Protein AF-A0A258SRC3-F1 (afdb_monomer_lite)

Sequence (65 aa):
MLHTFGVPGKQLAVINSRPQGYFITHVEGKKPARLNGKSIGHEPRPLAPNDMFEVGNEKLLFLLK

Foldseek 3Di:
DKDWDDDPPAWIWIWDQDPVAIWIATDDHPQAKDKQNHGDDRDIDGDDAQIWIGIPPDIDGDHDD

Radius of gyration: 10.78 Å; chains: 1; bounding box: 22×20×30 Å

Secondary structure (DSSP, 8-state):
-EEEEEETTTEEEEEEEETTEEEEEEEEESSPPEETTEEP-SS-EEE-TT-EEEETTEEEE----

pLDDT: mean 91.73, std 4.07, range [75.88, 96.94]

Structure (mmCIF, N/CA/C/O backbone):
data_AF-A0A258SRC3-F1
#
_entry.id   AF-A0A258SRC3-F1
#
loop_
_atom_site.group_PDB
_atom_site.id
_atom_site.type_symbol
_atom_site.label_atom_id
_atom_site.label_alt_id
_atom_site.label_comp_id
_atom_site.label_asym_id
_atom_site.label_entity_id
_atom_site.label_seq_id
_atom_site.pdbx_PDB_ins_code
_atom_site.Cartn_x
_atom_site.Cartn_y
_atom_site.Cartn_z
_atom_site.occupancy
_atom_site.B_iso_or_equiv
_atom_site.auth_seq_id
_atom_site.auth_comp_id
_atom_site.auth_asym_id
_atom_site.auth_atom_id
_atom_site.pdbx_PDB_model_num
ATOM 1 N N . MET A 1 1 ? -2.104 6.901 -11.405 1.00 83.25 1 MET A N 1
ATOM 2 C CA . MET A 1 1 ? -3.452 6.545 -10.895 1.00 83.25 1 MET A CA 1
ATOM 3 C C . MET A 1 1 ? -3.386 6.384 -9.384 1.00 83.25 1 MET A C 1
ATOM 5 O O . MET A 1 1 ? -2.389 5.855 -8.898 1.00 83.25 1 MET A O 1
ATOM 9 N N . LEU A 1 2 ? -4.406 6.859 -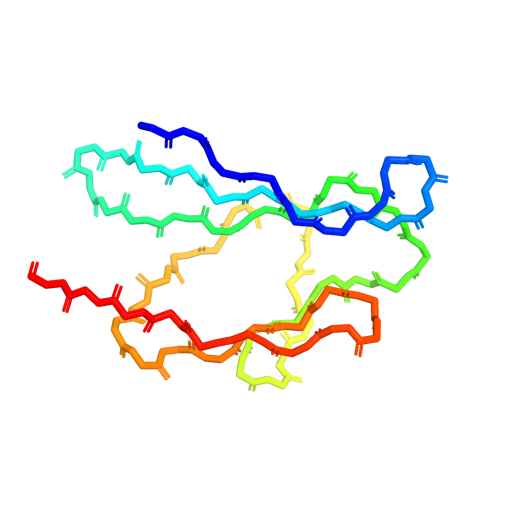8.671 1.00 89.56 2 LEU A N 1
ATOM 10 C CA . LEU A 1 2 ? -4.534 6.768 -7.215 1.00 89.56 2 LEU A CA 1
ATOM 11 C C . LEU A 1 2 ? -5.679 5.805 -6.887 1.00 89.56 2 LEU A C 1
ATOM 13 O O . LEU A 1 2 ? -6.768 5.950 -7.437 1.00 89.56 2 LEU A O 1
ATOM 17 N N . HIS A 1 3 ? -5.428 4.856 -5.992 1.00 92.00 3 HIS A N 1
ATOM 18 C CA . HIS A 1 3 ? -6.453 3.991 -5.413 1.00 92.00 3 HIS A CA 1
ATOM 19 C C . HIS A 1 3 ? -6.444 4.150 -3.899 1.00 92.00 3 HIS A C 1
ATOM 21 O O . HIS A 1 3 ? -5.375 4.192 -3.293 1.00 92.00 3 HIS A O 1
ATOM 27 N N . THR A 1 4 ? -7.621 4.199 -3.294 1.00 91.12 4 THR A N 1
ATOM 28 C CA . THR A 1 4 ? -7.787 4.390 -1.853 1.00 91.12 4 THR A CA 1
ATOM 29 C C . THR A 1 4 ? -8.487 3.172 -1.266 1.00 91.12 4 THR A C 1
ATOM 31 O O . THR A 1 4 ? -9.457 2.689 -1.845 1.00 91.12 4 THR A O 1
ATOM 34 N N . PHE A 1 5 ? -7.997 2.683 -0.129 1.00 90.25 5 PHE A N 1
ATOM 35 C CA . PHE A 1 5 ? -8.492 1.482 0.543 1.00 90.25 5 PHE A CA 1
ATOM 36 C C . PHE A 1 5 ? -8.787 1.770 2.012 1.00 90.25 5 PHE A C 1
ATOM 38 O O . PHE A 1 5 ? -8.037 2.497 2.672 1.00 90.25 5 PHE A O 1
ATOM 45 N N . GLY A 1 6 ? -9.851 1.153 2.521 1.00 87.12 6 GLY A N 1
ATOM 46 C CA . GLY A 1 6 ? -10.346 1.353 3.876 1.00 87.12 6 GLY A CA 1
ATOM 47 C C . GLY A 1 6 ? -11.409 2.451 3.992 1.00 87.12 6 GLY A C 1
ATOM 48 O O . GLY A 1 6 ? -12.075 2.821 3.026 1.00 87.12 6 GLY A O 1
ATOM 49 N N . VAL A 1 7 ? -11.585 2.949 5.215 1.00 87.31 7 VAL A N 1
ATOM 50 C CA . VAL A 1 7 ? -12.631 3.901 5.604 1.00 87.31 7 VAL A CA 1
ATOM 51 C C . VAL A 1 7 ? -11.984 5.216 6.052 1.00 87.31 7 VAL A C 1
ATOM 53 O O . VAL A 1 7 ? -11.286 5.216 7.077 1.00 87.31 7 VAL A O 1
ATOM 56 N N . PRO A 1 8 ? -12.248 6.336 5.352 1.00 85.19 8 PRO A N 1
ATOM 57 C CA . PRO A 1 8 ? -11.771 7.655 5.755 1.00 85.19 8 PRO A CA 1
ATOM 58 C C . PRO A 1 8 ? -12.134 8.005 7.206 1.00 85.19 8 PRO A C 1
ATOM 60 O O . PRO A 1 8 ? -13.226 7.691 7.681 1.00 85.19 8 PRO A O 1
ATOM 63 N N . GLY A 1 9 ? -11.208 8.625 7.931 1.00 84.62 9 GLY A N 1
ATOM 64 C CA . GLY A 1 9 ? -11.319 8.977 9.349 1.00 84.62 9 GLY A CA 1
ATOM 65 C C . GLY A 1 9 ? -11.176 7.805 10.329 1.00 84.62 9 GLY A C 1
ATOM 66 O O . GLY A 1 9 ? -11.168 8.019 11.542 1.00 84.62 9 GLY A O 1
ATOM 67 N N . LYS A 1 10 ? -11.052 6.560 9.846 1.00 88.12 10 LYS A N 1
ATOM 68 C CA . LYS A 1 10 ? -10.896 5.365 10.696 1.00 88.12 10 LYS A CA 1
ATOM 69 C C . LYS A 1 10 ? -9.624 4.593 10.376 1.00 88.12 10 LYS A C 1
ATOM 71 O O . LYS A 1 10 ? -8.877 4.245 11.291 1.00 88.12 10 LYS A O 1
ATOM 76 N N . GLN A 1 11 ? -9.424 4.283 9.101 1.00 89.44 11 GLN A N 1
ATOM 77 C CA . GLN A 1 11 ? -8.301 3.510 8.598 1.00 89.44 11 GLN A CA 1
ATOM 78 C C . GLN A 1 11 ? -8.193 3.720 7.088 1.00 89.44 11 GLN A C 1
ATOM 80 O O . GLN A 1 11 ? -9.073 3.265 6.360 1.00 89.44 11 GLN A O 1
ATOM 85 N N . LEU A 1 12 ? -7.106 4.324 6.618 1.00 92.00 12 LEU A N 1
ATOM 86 C CA . LEU A 1 12 ? -6.930 4.635 5.203 1.00 92.00 12 LEU A CA 1
ATOM 87 C C . LEU A 1 12 ? -5.513 4.326 4.743 1.00 92.00 12 LEU A C 1
ATOM 89 O O . LEU A 1 12 ? -4.530 4.749 5.358 1.00 92.00 12 LEU A O 1
ATOM 93 N N . ALA A 1 13 ? -5.421 3.645 3.608 1.00 93.69 13 ALA A N 1
ATOM 94 C CA . ALA A 1 13 ? -4.190 3.520 2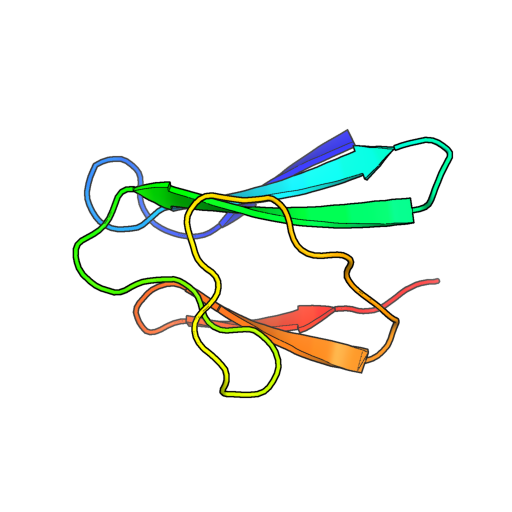.851 1.00 93.69 13 ALA A CA 1
ATOM 95 C C . ALA A 1 13 ? -4.439 3.895 1.393 1.00 93.69 13 ALA A C 1
ATOM 97 O O . ALA A 1 13 ? -5.538 3.728 0.864 1.00 93.69 13 ALA A O 1
ATOM 98 N N . VAL A 1 14 ? -3.397 4.386 0.736 1.00 94.50 14 VAL A N 1
ATOM 99 C CA . VAL A 1 14 ? -3.446 4.743 -0.680 1.00 94.50 14 VAL A CA 1
ATOM 100 C C . VAL A 1 14 ? -2.392 3.980 -1.459 1.00 94.50 14 VAL A C 1
ATOM 102 O O . VAL A 1 14 ? -1.269 3.813 -0.986 1.00 94.50 14 VAL A O 1
ATOM 105 N N . ILE A 1 15 ? -2.745 3.547 -2.667 1.00 94.75 15 ILE A N 1
ATOM 106 C CA . ILE A 1 15 ? -1.810 3.033 -3.662 1.00 94.75 15 ILE A CA 1
ATOM 107 C C . ILE A 1 15 ? -1.660 4.073 -4.762 1.00 94.75 15 ILE A C 1
ATOM 109 O O . ILE A 1 15 ? -2.616 4.424 -5.456 1.00 94.75 15 ILE A O 1
ATOM 113 N N . ASN A 1 16 ? -0.428 4.530 -4.945 1.00 94.75 16 ASN A N 1
ATOM 114 C CA . ASN A 1 16 ? -0.052 5.460 -5.994 1.00 94.75 16 ASN A CA 1
ATOM 115 C C . ASN A 1 16 ? 0.777 4.749 -7.059 1.00 94.75 16 ASN A C 1
ATOM 117 O O . ASN A 1 16 ? 1.850 4.218 -6.772 1.00 94.75 16 ASN A O 1
ATOM 121 N N . SER A 1 17 ? 0.293 4.788 -8.298 1.00 92.81 17 SER A N 1
ATOM 122 C CA . SER A 1 17 ? 1.062 4.411 -9.484 1.00 92.81 17 SER A CA 1
ATOM 123 C C . SER A 1 17 ? 1.917 5.595 -9.944 1.00 92.81 17 SER A C 1
ATOM 125 O O . SER A 1 17 ? 1.396 6.694 -10.163 1.00 92.81 17 SER A O 1
ATOM 127 N N . ARG A 1 18 ? 3.223 5.359 -10.073 1.00 91.50 18 ARG A N 1
ATOM 128 C CA . ARG A 1 18 ? 4.267 6.290 -10.526 1.00 91.50 18 ARG A CA 1
ATOM 129 C C . ARG A 1 18 ? 5.027 5.648 -11.700 1.00 91.50 18 ARG A C 1
ATOM 131 O O . ARG A 1 18 ? 4.963 4.429 -11.842 1.00 91.50 18 ARG A O 1
ATOM 138 N N . PRO A 1 19 ? 5.822 6.403 -12.484 1.00 92.31 19 PRO A N 1
ATOM 139 C CA . PRO A 1 19 ? 6.645 5.820 -13.551 1.00 92.31 19 PRO A CA 1
ATOM 140 C C . PRO A 1 19 ? 7.575 4.687 -13.082 1.00 92.31 19 PRO A C 1
ATOM 142 O O . PRO A 1 19 ? 7.899 3.795 -13.852 1.00 92.31 19 PRO A O 1
ATOM 145 N N . GLN A 1 20 ? 7.982 4.710 -11.809 1.00 89.31 20 GLN A N 1
ATOM 146 C CA . GLN A 1 20 ? 8.881 3.722 -11.204 1.00 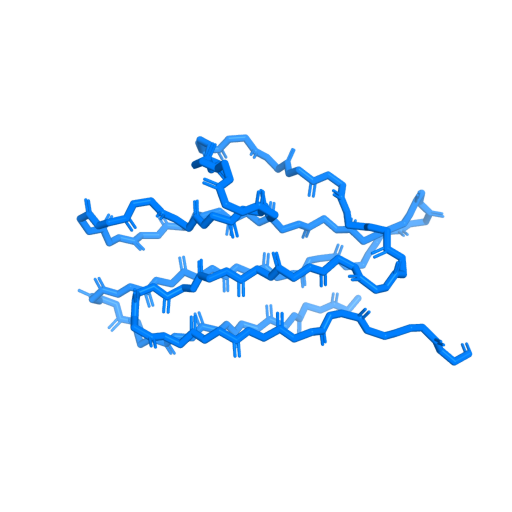89.31 20 GLN A CA 1
ATOM 147 C C . GLN A 1 20 ? 8.157 2.500 -10.605 1.00 89.31 20 GLN A C 1
ATOM 149 O O . GLN A 1 20 ? 8.820 1.590 -10.119 1.00 89.31 20 GLN A O 1
ATOM 154 N N . GLY A 1 21 ? 6.818 2.478 -10.591 1.00 93.75 21 GLY A N 1
ATOM 155 C CA . GLY A 1 21 ? 6.030 1.373 -10.038 1.00 93.75 21 GLY A CA 1
ATOM 156 C C . GLY A 1 21 ? 4.884 1.816 -9.129 1.00 93.75 21 GLY A C 1
ATOM 157 O O . GLY A 1 21 ? 4.405 2.950 -9.194 1.00 93.75 21 GLY A O 1
ATOM 158 N N . TYR A 1 22 ? 4.435 0.899 -8.273 1.00 95.62 22 TYR A N 1
ATOM 159 C CA . TYR A 1 22 ? 3.302 1.091 -7.368 1.00 95.62 22 TYR A CA 1
ATOM 160 C C . TYR A 1 22 ? 3.784 1.194 -5.931 1.00 95.62 22 TYR A C 1
ATOM 162 O O . TYR A 1 22 ? 4.672 0.456 -5.515 1.00 95.62 22 TYR A O 1
ATOM 170 N N . PHE A 1 23 ? 3.191 2.109 -5.170 1.00 95.81 23 PHE A N 1
ATOM 171 C CA . PHE A 1 23 ? 3.582 2.358 -3.789 1.00 95.81 23 PHE A CA 1
ATOM 172 C C . PHE A 1 23 ? 2.356 2.433 -2.898 1.00 95.81 23 PHE A C 1
ATOM 174 O O . PHE A 1 23 ? 1.431 3.183 -3.210 1.00 95.81 23 PHE A O 1
ATOM 181 N N . ILE A 1 24 ? 2.379 1.702 -1.787 1.00 95.38 24 ILE A N 1
ATOM 182 C CA . ILE A 1 24 ? 1.385 1.802 -0.723 1.00 95.38 24 ILE A CA 1
ATOM 183 C C . ILE A 1 24 ? 1.858 2.782 0.351 1.00 9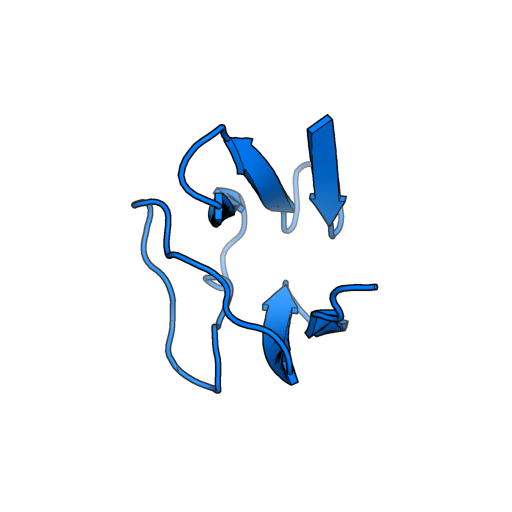5.38 24 ILE A C 1
ATOM 185 O O . ILE A 1 24 ? 3.013 2.753 0.775 1.00 95.38 24 ILE A O 1
ATOM 189 N N . THR A 1 25 ? 0.956 3.640 0.811 1.00 95.12 25 THR A N 1
ATOM 190 C CA . THR A 1 25 ? 1.194 4.577 1.911 1.00 95.12 25 THR A CA 1
ATOM 191 C C . THR A 1 25 ? 0.063 4.460 2.920 1.00 95.12 25 THR A C 1
ATOM 193 O O . THR A 1 25 ? -1.108 4.515 2.545 1.00 95.12 25 THR A O 1
ATOM 196 N N . HIS A 1 26 ? 0.412 4.313 4.200 1.00 94.38 26 HIS A N 1
ATOM 197 C CA . HIS A 1 26 ? -0.541 4.452 5.300 1.00 94.38 26 HIS A CA 1
ATOM 198 C C . HIS A 1 26 ? -0.831 5.936 5.519 1.00 94.38 26 HIS A C 1
ATOM 200 O O . HIS A 1 26 ? 0.094 6.709 5.764 1.00 94.38 26 HIS A O 1
ATOM 206 N N . VAL A 1 27 ? -2.097 6.334 5.413 1.00 92.06 27 VAL A N 1
ATOM 207 C CA . VAL A 1 27 ? -2.503 7.738 5.563 1.00 92.06 27 VAL A CA 1
ATOM 208 C C . VAL A 1 27 ? -3.016 7.990 6.972 1.00 92.06 27 VAL A C 1
ATOM 210 O O . VAL A 1 27 ? -2.552 8.910 7.639 1.00 92.06 27 VAL A O 1
ATOM 213 N N . GLU A 1 28 ? -3.941 7.161 7.453 1.00 89.50 28 GLU A N 1
ATOM 214 C CA . GLU A 1 28 ? -4.550 7.355 8.768 1.00 89.50 28 GLU A CA 1
ATOM 215 C C . GLU A 1 28 ? -5.041 6.044 9.389 1.00 89.50 28 GLU A C 1
ATOM 217 O O . GLU A 1 28 ? -5.247 5.036 8.710 1.00 89.50 28 GLU A O 1
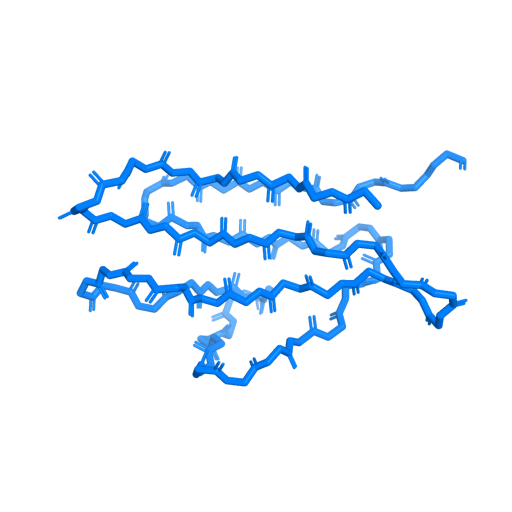ATOM 222 N N . GLY A 1 29 ? -5.273 6.084 10.699 1.00 86.31 29 GLY A N 1
ATOM 223 C CA . GLY A 1 29 ? -5.796 4.968 11.480 1.00 86.31 29 GLY A CA 1
ATOM 224 C C . GLY A 1 29 ? -4.822 4.483 12.546 1.00 86.31 29 GLY A C 1
ATOM 225 O O . GLY A 1 29 ? -3.606 4.629 12.430 1.00 86.31 29 GLY A O 1
ATOM 226 N N . LYS A 1 30 ? -5.382 3.913 13.620 1.00 84.94 30 LYS A N 1
ATOM 227 C CA . LYS A 1 30 ? -4.615 3.455 14.794 1.00 84.94 30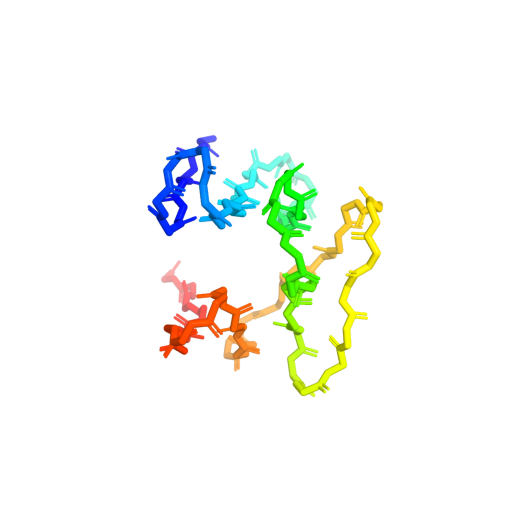 LYS A CA 1
ATOM 228 C C . LYS A 1 30 ? -3.776 2.214 14.507 1.00 84.94 30 LYS A C 1
ATOM 230 O O . LYS A 1 30 ? -2.769 1.992 15.170 1.00 84.94 30 LYS A O 1
ATOM 235 N N . LYS A 1 31 ? -4.223 1.376 13.568 1.00 87.50 31 LYS A N 1
ATOM 236 C CA . LYS A 1 31 ? -3.472 0.202 13.133 1.00 87.50 31 LYS A CA 1
ATOM 237 C C . LYS A 1 31 ? -2.680 0.606 11.894 1.00 87.50 31 LYS A C 1
ATOM 239 O O . LYS A 1 31 ? -3.301 1.024 10.924 1.00 87.50 31 LYS A O 1
ATOM 244 N N . PRO A 1 32 ? -1.351 0.503 11.876 1.00 90.25 32 PRO A N 1
ATOM 245 C CA . PRO A 1 32 ? -0.615 0.721 10.641 1.00 90.25 32 PRO A CA 1
ATOM 246 C C . PRO A 1 32 ? -1.012 -0.337 9.607 1.00 90.25 32 PRO A C 1
ATOM 248 O O . PRO A 1 32 ? -1.256 -1.498 9.957 1.00 90.25 32 PRO A O 1
ATOM 251 N N . ALA A 1 33 ? -1.081 0.057 8.336 1.00 93.69 33 ALA A N 1
ATOM 252 C CA . ALA A 1 33 ? -1.195 -0.910 7.254 1.00 93.69 33 ALA A CA 1
ATOM 253 C C . ALA A 1 33 ? -0.010 -1.896 7.296 1.00 93.69 33 ALA A C 1
ATOM 255 O O . ALA A 1 33 ? 1.065 -1.591 7.823 1.00 93.69 33 ALA A O 1
ATOM 256 N N . ARG A 1 34 ? -0.192 -3.103 6.763 1.00 95.50 34 ARG A N 1
ATOM 257 C CA . ARG A 1 34 ? 0.874 -4.114 6.705 1.00 95.50 34 ARG A CA 1
ATOM 258 C C . ARG A 1 34 ? 1.095 -4.547 5.272 1.00 95.50 34 ARG A C 1
ATOM 260 O O . ARG A 1 34 ? 0.147 -4.654 4.510 1.00 95.50 34 ARG A O 1
ATOM 267 N N . LEU A 1 35 ? 2.341 -4.824 4.931 1.00 96.25 35 LEU A N 1
ATOM 268 C CA . LEU A 1 35 ? 2.763 -5.405 3.669 1.00 96.25 35 LEU A CA 1
ATOM 269 C C . LEU A 1 35 ? 3.471 -6.722 3.978 1.00 96.25 35 LEU A C 1
ATOM 271 O O . LEU A 1 35 ? 4.457 -6.741 4.716 1.00 96.25 35 LEU A O 1
ATOM 275 N N . ASN A 1 36 ? 2.938 -7.827 3.465 1.00 95.75 36 ASN A N 1
ATOM 276 C CA . ASN A 1 36 ? 3.418 -9.187 3.711 1.00 95.75 36 ASN A CA 1
ATOM 277 C C . ASN A 1 36 ? 3.616 -9.476 5.212 1.00 95.75 36 ASN A C 1
ATOM 279 O O . ASN A 1 36 ? 4.652 -9.977 5.648 1.00 95.75 36 ASN A O 1
ATOM 283 N N . GLY A 1 37 ? 2.637 -9.073 6.031 1.00 93.75 37 GLY A N 1
ATOM 284 C CA . GLY A 1 37 ? 2.662 -9.225 7.490 1.00 93.75 37 GLY A CA 1
ATOM 285 C C . GLY A 1 37 ? 3.564 -8.234 8.241 1.00 93.75 37 GLY A C 1
ATOM 286 O O . GLY A 1 37 ? 3.533 -8.196 9.475 1.00 93.75 37 GLY A O 1
ATOM 287 N N . LYS A 1 38 ? 4.327 -7.378 7.552 1.00 94.44 38 LYS A N 1
ATOM 288 C CA . LYS A 1 38 ? 5.177 -6.350 8.175 1.00 94.44 38 LYS A CA 1
ATOM 289 C C . LYS A 1 38 ? 4.476 -5.001 8.175 1.00 94.44 38 LYS A C 1
ATOM 291 O O . LYS A 1 38 ? 4.001 -4.557 7.139 1.00 94.44 38 LYS A O 1
ATOM 296 N N . SER A 1 39 ? 4.420 -4.346 9.332 1.00 93.31 39 SER A N 1
ATOM 297 C CA . SER A 1 39 ? 3.874 -2.990 9.441 1.00 93.31 39 SER A CA 1
ATOM 298 C C . SER A 1 39 ? 4.616 -2.039 8.505 1.00 93.31 39 SER A C 1
ATOM 300 O O . SER A 1 39 ? 5.847 -1.987 8.535 1.00 93.31 39 SER A O 1
ATOM 302 N N . ILE A 1 40 ? 3.877 -1.280 7.701 1.00 91.62 40 ILE A N 1
ATOM 303 C CA . ILE A 1 40 ? 4.427 -0.155 6.949 1.00 91.62 40 ILE A CA 1
ATOM 304 C C . ILE A 1 40 ? 4.299 1.099 7.815 1.00 91.62 40 ILE A C 1
ATOM 306 O O . ILE A 1 40 ? 3.313 1.269 8.530 1.00 91.62 40 ILE A O 1
ATOM 310 N N . GLY A 1 41 ? 5.341 1.927 7.829 1.00 86.75 41 GLY A N 1
ATOM 311 C CA . GLY A 1 41 ? 5.314 3.209 8.530 1.00 86.75 41 GLY A CA 1
ATOM 312 C C . GLY A 1 41 ? 4.549 4.269 7.736 1.00 86.75 41 GLY A C 1
ATOM 313 O O . GLY A 1 41 ? 3.730 3.960 6.872 1.00 86.75 41 GLY A O 1
ATOM 314 N N . HIS A 1 42 ? 4.869 5.533 7.999 1.00 84.12 42 HIS A N 1
ATOM 315 C CA . HIS A 1 42 ? 4.318 6.665 7.247 1.00 84.12 42 HIS A CA 1
ATOM 316 C C . HIS A 1 42 ? 4.959 6.839 5.863 1.00 84.12 42 HIS A C 1
ATOM 318 O O . HIS A 1 42 ? 4.399 7.510 4.998 1.00 84.12 42 HIS A O 1
ATOM 324 N N . GLU A 1 43 ? 6.124 6.234 5.633 1.00 90.44 43 GLU A N 1
ATOM 325 C CA . GLU A 1 43 ? 6.794 6.310 4.341 1.00 90.44 43 GLU A CA 1
ATOM 326 C C . GLU A 1 43 ? 6.167 5.358 3.311 1.00 90.44 43 GLU A C 1
ATOM 328 O O . GLU A 1 43 ? 5.806 4.224 3.651 1.00 90.44 43 GLU A O 1
ATOM 333 N N . PRO A 1 44 ? 6.069 5.775 2.034 1.00 92.81 44 PRO A N 1
ATOM 334 C CA . PRO A 1 44 ? 5.616 4.905 0.958 1.00 92.81 44 PRO A CA 1
ATOM 335 C C . PRO A 1 44 ? 6.482 3.648 0.828 1.00 92.81 44 PRO A C 1
ATOM 337 O O . PRO A 1 44 ? 7.711 3.719 0.831 1.00 92.81 44 PRO A O 1
ATOM 340 N N . ARG A 1 45 ? 5.842 2.493 0.640 1.00 95.69 45 ARG A N 1
ATOM 341 C CA . ARG A 1 45 ? 6.514 1.210 0.398 1.00 95.69 45 ARG A CA 1
ATOM 342 C C . ARG A 1 45 ? 6.203 0.707 -1.007 1.00 95.69 45 ARG A C 1
ATOM 344 O O . ARG A 1 45 ? 5.038 0.764 -1.398 1.00 95.69 45 ARG A O 1
ATOM 351 N N . PRO A 1 46 ? 7.203 0.232 -1.768 1.00 95.69 46 PRO A N 1
ATOM 352 C CA . PRO A 1 46 ? 6.956 -0.340 -3.085 1.00 95.69 46 PRO A CA 1
ATOM 353 C C . PRO A 1 46 ? 6.105 -1.609 -2.963 1.00 95.69 46 PRO A C 1
ATOM 355 O O . PRO A 1 46 ? 6.269 -2.368 -2.008 1.00 95.69 46 PRO A O 1
ATOM 358 N N . LEU A 1 47 ? 5.214 -1.817 -3.930 1.00 95.69 47 LEU A N 1
ATOM 359 C CA . LEU A 1 47 ? 4.427 -3.034 -4.108 1.00 95.69 47 LEU A CA 1
ATOM 360 C C . LEU A 1 47 ? 4.949 -3.821 -5.310 1.00 95.69 47 LEU A C 1
ATOM 362 O O . LEU A 1 47 ? 5.111 -3.267 -6.401 1.00 95.69 47 LEU A O 1
ATOM 366 N N . ALA A 1 48 ? 5.159 -5.116 -5.110 1.00 95.44 48 ALA A N 1
ATOM 367 C CA . ALA A 1 48 ? 5.490 -6.086 -6.144 1.00 95.44 48 ALA A CA 1
ATOM 368 C C . ALA A 1 48 ? 4.284 -6.994 -6.450 1.00 95.44 48 ALA A C 1
ATOM 370 O O . ALA A 1 48 ? 3.437 -7.197 -5.578 1.00 95.44 48 ALA A O 1
ATOM 371 N N . PRO A 1 49 ? 4.175 -7.562 -7.669 1.00 95.44 49 PRO A N 1
ATOM 372 C CA . PRO A 1 49 ? 3.127 -8.529 -7.981 1.00 95.44 49 PRO A CA 1
ATOM 373 C C . PRO A 1 49 ? 3.042 -9.645 -6.935 1.00 95.44 49 PRO A C 1
ATOM 375 O O . PRO A 1 49 ? 4.062 -10.205 -6.537 1.00 95.44 49 PRO A O 1
ATOM 378 N N . ASN A 1 50 ? 1.818 -10.009 -6.564 1.00 96.19 50 ASN A N 1
ATOM 379 C CA . ASN A 1 50 ? 1.479 -10.993 -5.534 1.00 96.19 50 ASN A CA 1
ATOM 380 C C . ASN A 1 50 ? 1.790 -10.571 -4.092 1.00 96.19 50 ASN A C 1
ATOM 382 O O . ASN A 1 50 ? 1.604 -11.375 -3.176 1.00 96.19 50 ASN A O 1
ATOM 386 N N . ASP A 1 51 ? 2.198 -9.321 -3.863 1.00 96.94 51 ASP A N 1
ATOM 387 C CA . ASP A 1 51 ? 2.254 -8.782 -2.512 1.00 96.94 51 ASP A CA 1
ATOM 388 C C . ASP A 1 51 ? 0.862 -8.747 -1.889 1.00 96.94 51 ASP A C 1
ATOM 390 O O . ASP A 1 51 ? -0.135 -8.366 -2.510 1.00 96.94 51 ASP A O 1
ATOM 394 N N . MET A 1 52 ? 0.811 -9.104 -0.615 1.00 96.75 52 MET A N 1
ATOM 395 C CA . MET A 1 52 ? -0.410 -9.104 0.163 1.00 96.75 52 MET A CA 1
ATOM 396 C C . MET A 1 52 ? -0.332 -7.997 1.200 1.00 96.75 52 MET A C 1
ATOM 398 O O . MET A 1 52 ? 0.605 -7.946 1.998 1.00 96.75 52 MET A O 1
ATOM 402 N N . PHE A 1 53 ? -1.317 -7.110 1.205 1.00 94.88 53 PHE A N 1
ATOM 403 C CA . PHE A 1 53 ? -1.351 -5.981 2.123 1.00 94.88 53 PHE A CA 1
ATOM 404 C C . PHE A 1 53 ? -2.632 -5.964 2.949 1.00 94.88 53 PHE A C 1
ATOM 406 O O . PHE A 1 53 ? -3.673 -6.478 2.545 1.00 94.88 53 PHE A O 1
ATOM 413 N N . GLU A 1 54 ? -2.532 -5.401 4.147 1.00 94.06 54 GLU A N 1
ATOM 414 C CA . GLU A 1 54 ? -3.606 -5.344 5.132 1.00 94.06 54 GLU A CA 1
ATOM 415 C C . GLU A 1 54 ? -3.880 -3.891 5.503 1.00 94.06 54 GLU A C 1
ATOM 417 O O . GLU A 1 54 ? -2.957 -3.140 5.832 1.00 94.06 54 GLU A O 1
ATOM 422 N N . VAL A 1 55 ? -5.153 -3.502 5.479 1.00 92.12 55 VAL A N 1
ATOM 423 C CA . VAL A 1 55 ? -5.624 -2.166 5.856 1.00 92.12 55 VAL A CA 1
ATOM 424 C C . VAL A 1 55 ? -6.771 -2.348 6.845 1.00 92.12 55 VAL A C 1
ATOM 426 O O . VAL A 1 55 ? -7.885 -2.731 6.494 1.00 92.12 55 VAL A O 1
ATOM 429 N N . GLY A 1 56 ? -6.496 -2.120 8.131 1.00 88.19 56 GLY A N 1
ATOM 430 C CA . GLY A 1 56 ? -7.472 -2.355 9.195 1.00 88.19 56 GLY A CA 1
ATOM 431 C C . GLY A 1 56 ? -7.763 -3.841 9.380 1.00 88.19 56 GLY A C 1
ATOM 432 O O . GLY A 1 56 ? -6.931 -4.557 9.929 1.00 88.19 56 GLY A O 1
ATOM 433 N N . ASN A 1 57 ? -8.955 -4.276 8.968 1.00 88.00 57 ASN A N 1
ATOM 434 C CA . ASN A 1 57 ? -9.366 -5.685 8.995 1.00 88.00 57 ASN A CA 1
ATOM 435 C C . ASN A 1 57 ? -9.445 -6.294 7.582 1.00 88.00 57 ASN A C 1
ATOM 437 O O . ASN A 1 57 ? -9.790 -7.465 7.442 1.00 88.00 57 ASN A O 1
ATOM 441 N N . GLU A 1 58 ? -9.162 -5.504 6.546 1.00 89.94 58 GLU A N 1
ATOM 442 C CA . GLU A 1 58 ? -9.173 -5.957 5.160 1.00 89.94 58 GLU A CA 1
ATOM 443 C C . GLU A 1 58 ? -7.796 -6.487 4.776 1.00 89.94 58 GLU A C 1
ATOM 445 O O . GLU A 1 58 ? -6.772 -5.921 5.166 1.00 89.94 58 GLU A O 1
ATOM 450 N N . LYS A 1 59 ? -7.780 -7.563 3.988 1.00 93.00 59 LYS A N 1
ATOM 451 C CA . LYS A 1 59 ? -6.574 -8.175 3.433 1.00 93.00 59 LYS A CA 1
ATOM 452 C C . LYS A 1 59 ? -6.743 -8.313 1.928 1.00 93.00 59 LYS A C 1
ATOM 454 O O . LYS A 1 59 ? -7.738 -8.864 1.466 1.00 93.00 59 LYS A O 1
ATOM 459 N N . LEU A 1 60 ? -5.785 -7.786 1.180 1.00 93.62 60 LEU A N 1
ATOM 460 C CA . LEU A 1 60 ? -5.880 -7.563 -0.258 1.00 93.62 60 LEU A CA 1
ATOM 461 C C . LEU A 1 60 ? -4.635 -8.125 -0.952 1.00 93.62 60 LEU A C 1
ATOM 463 O O . LEU A 1 60 ? -3.530 -8.049 -0.412 1.00 93.62 60 LEU A O 1
ATOM 467 N N . LEU A 1 61 ? -4.819 -8.687 -2.149 1.00 95.44 61 LEU A N 1
ATOM 468 C CA . LEU A 1 61 ? -3.741 -9.177 -3.010 1.00 95.44 61 LEU A CA 1
ATOM 469 C C . LEU A 1 61 ? -3.488 -8.168 -4.129 1.00 95.44 61 LEU A C 1
ATOM 471 O O . LEU A 1 61 ? -4.414 -7.785 -4.844 1.00 95.44 61 LEU A O 1
ATOM 475 N N . PHE A 1 62 ? -2.236 -7.757 -4.298 1.00 95.12 62 PHE A N 1
ATOM 476 C CA . PHE A 1 62 ? -1.830 -6.903 -5.401 1.00 95.12 62 PHE A CA 1
ATOM 477 C C . PHE A 1 62 ? -1.486 -7.746 -6.633 1.00 95.12 62 PHE A C 1
ATOM 479 O O . PHE A 1 62 ? -0.593 -8.590 -6.594 1.00 95.12 62 PHE A O 1
ATOM 486 N N . LEU A 1 63 ? -2.182 -7.503 -7.742 1.00 92.94 63 LEU A N 1
ATOM 487 C CA . LEU A 1 63 ? -1.965 -8.186 -9.017 1.00 92.94 63 LEU A CA 1
ATOM 488 C C . LEU A 1 63 ? -1.615 -7.165 -10.099 1.00 92.94 63 LEU A C 1
ATOM 490 O O . LEU A 1 63 ? -2.219 -6.094 -10.166 1.00 92.94 63 LEU A O 1
ATOM 494 N N . LEU A 1 64 ? -0.670 -7.523 -10.967 1.00 88.81 64 LEU A N 1
ATOM 495 C CA . LEU A 1 64 ? -0.361 -6.791 -12.193 1.00 88.81 64 LEU A CA 1
ATOM 496 C C . LEU A 1 64 ? -0.806 -7.625 -13.396 1.00 88.81 64 LEU A C 1
ATOM 498 O O . LEU A 1 64 ? -0.603 -8.839 -13.408 1.00 88.81 64 LEU A O 1
ATOM 502 N N . LYS A 1 65 ? -1.449 -6.966 -14.361 1.00 75.88 65 LYS A N 1
ATOM 503 C CA . LYS A 1 65 ? -1.802 -7.524 -15.670 1.00 75.88 65 LYS A CA 1
ATOM 504 C C . LYS A 1 65 ? -0.822 -7.034 -16.720 1.00 75.88 65 LYS A C 1
ATOM 506 O O . LYS A 1 65 ? -0.387 -5.867 -16.587 1.00 75.88 65 LYS A O 1
#